Protein AF-A0A965PBE8-F1 (afdb_monomer_lite)

Secondary structure (DSSP, 8-state):
-PPPPTT-EEEEEEEEE---TTTTTT--EEEEEEEEEEEPPPTTS-TTEEEEE---SS--EEEEEGGGEEEEEEEES-----EEEEEE-TTS-EEEEEEETTEEEE-SHHHHHHS--HHHHHHHHHT--

pLDDT: mean 81.53, std 9.54, range [46.12, 92.44]

Foldseek 3Di:
DQDADQFFWKWWKFKDADPDPVCCVVDRIDIDIATAGWHDDDPPDDPQWTKGQRVDPVDRIDIDGVVRTPDMDTDGGDPQQQDWDWDQDPVRDIKIWTAGPNDIDIPDPCCVVPVDDPVVVVVVVVVVD

Structure (mmCIF, N/CA/C/O backbone):
data_AF-A0A965PBE8-F1
#
_entry.id   AF-A0A965PBE8-F1
#
loop_
_atom_site.group_PDB
_atom_site.id
_atom_site.type_symbol
_atom_site.label_atom_id
_atom_site.label_alt_id
_atom_site.label_comp_id
_atom_site.label_asym_id
_atom_site.label_entity_id
_atom_site.label_seq_id
_atom_site.pdbx_PDB_ins_code
_atom_site.Cartn_x
_atom_site.Cartn_y
_atom_site.Cartn_z
_atom_site.occupancy
_atom_site.B_iso_or_equiv
_atom_site.auth_seq_id
_atom_site.auth_comp_id
_atom_site.auth_asym_id
_atom_site.auth_atom_id
_atom_site.pdbx_PDB_model_num
ATOM 1 N N . MET A 1 1 ? 3.336 6.060 3.968 1.00 51.66 1 MET A N 1
ATOM 2 C CA . MET A 1 1 ? 2.396 5.769 2.863 1.00 51.66 1 MET A CA 1
ATOM 3 C C . MET A 1 1 ? 1.252 4.954 3.425 1.00 51.66 1 MET A C 1
ATOM 5 O O . MET A 1 1 ? 1.516 4.077 4.238 1.00 51.66 1 MET A O 1
ATOM 9 N N . GLN A 1 2 ? 0.011 5.254 3.047 1.00 56.41 2 GLN A N 1
ATOM 10 C CA . GLN A 1 2 ? -1.118 4.380 3.365 1.00 56.41 2 GLN A CA 1
ATOM 11 C C . GLN A 1 2 ? -1.083 3.195 2.397 1.00 56.41 2 GLN A C 1
ATOM 13 O O . GLN A 1 2 ? -1.075 3.392 1.183 1.00 56.41 2 GLN A O 1
ATOM 18 N N . LEU A 1 3 ? -0.977 1.979 2.932 1.00 64.31 3 LEU A N 1
ATOM 19 C CA . LEU A 1 3 ? -1.024 0.761 2.130 1.00 64.31 3 LEU A CA 1
ATOM 20 C C . LEU A 1 3 ? -2.470 0.533 1.663 1.00 64.31 3 LEU A C 1
ATOM 22 O O . LEU A 1 3 ? -3.388 0.645 2.478 1.00 64.31 3 LEU A O 1
ATOM 26 N N . PRO A 1 4 ? -2.696 0.233 0.375 1.00 68.31 4 PRO A N 1
ATOM 27 C CA . PRO A 1 4 ? -4.031 -0.045 -0.130 1.00 68.31 4 PRO A CA 1
ATOM 28 C C . PRO A 1 4 ? -4.591 -1.332 0.486 1.00 68.31 4 PRO A C 1
ATOM 30 O O . PRO A 1 4 ? -3.882 -2.323 0.662 1.00 68.31 4 PRO A O 1
ATOM 33 N N . THR A 1 5 ? -5.883 -1.312 0.804 1.00 70.69 5 THR A N 1
ATOM 34 C CA . THR A 1 5 ? -6.593 -2.445 1.401 1.00 70.69 5 THR A CA 1
ATOM 35 C C . THR A 1 5 ? -6.665 -3.632 0.434 1.00 70.69 5 THR A C 1
ATOM 37 O O . THR A 1 5 ? -6.706 -3.464 -0.787 1.00 70.69 5 THR A O 1
ATOM 40 N N . ILE A 1 6 ? -6.714 -4.850 0.980 1.00 80.19 6 ILE A N 1
ATOM 41 C CA . ILE A 1 6 ? -6.929 -6.077 0.201 1.00 80.19 6 ILE A CA 1
ATOM 42 C C . ILE A 1 6 ? -8.261 -5.959 -0.556 1.00 80.19 6 ILE A C 1
ATOM 44 O O . ILE A 1 6 ? -9.289 -5.655 0.043 1.00 80.19 6 ILE A O 1
ATOM 48 N N . GLY A 1 7 ? -8.237 -6.210 -1.864 1.00 77.44 7 GLY A N 1
ATOM 49 C CA . GLY A 1 7 ? -9.380 -6.100 -2.771 1.00 77.44 7 GLY A CA 1
ATOM 50 C C . GLY A 1 7 ? -9.415 -4.812 -3.597 1.00 77.44 7 GLY A C 1
ATOM 51 O O . GLY A 1 7 ? -10.174 -4.746 -4.561 1.00 77.44 7 GLY A O 1
ATOM 52 N N . SER A 1 8 ? -8.581 -3.816 -3.286 1.00 80.69 8 SER A N 1
ATOM 53 C CA . SER A 1 8 ? -8.541 -2.563 -4.045 1.00 80.69 8 SER A CA 1
ATOM 54 C C . SER A 1 8 ? -7.820 -2.723 -5.383 1.00 80.69 8 SER A C 1
ATOM 56 O O . SER A 1 8 ? -6.746 -3.319 -5.464 1.00 80.69 8 SER A O 1
ATOM 58 N N . HIS A 1 9 ? -8.399 -2.158 -6.438 1.00 86.31 9 HIS A N 1
ATOM 59 C CA . HIS A 1 9 ? -7.787 -2.017 -7.751 1.00 86.31 9 HIS A CA 1
ATOM 60 C C . HIS A 1 9 ? -6.853 -0.810 -7.736 1.00 86.31 9 HIS A C 1
ATOM 62 O O . HIS A 1 9 ? -7.288 0.331 -7.547 1.00 86.31 9 HIS A O 1
ATOM 68 N N . VAL A 1 10 ? -5.564 -1.067 -7.915 1.00 87.81 10 VAL A N 1
ATOM 69 C CA . VAL A 1 10 ? -4.499 -0.079 -7.774 1.00 87.81 10 VAL A CA 1
ATOM 70 C C . VAL A 1 10 ? -3.617 -0.043 -9.010 1.00 87.81 10 VAL A C 1
ATOM 72 O O . VAL A 1 10 ? -3.388 -1.053 -9.673 1.00 87.81 10 VAL A O 1
ATOM 75 N N . GLU A 1 11 ? -3.099 1.141 -9.289 1.00 89.44 11 GLU A N 1
ATOM 76 C CA . GLU A 1 11 ? -1.984 1.394 -10.185 1.00 89.44 11 GLU A CA 1
ATOM 77 C C . GLU A 1 11 ? -0.807 1.852 -9.326 1.00 89.44 11 GLU A C 1
ATOM 79 O O . GLU A 1 11 ? -0.834 2.913 -8.704 1.00 89.44 11 GLU A O 1
ATOM 84 N N . VAL A 1 12 ? 0.214 1.008 -9.248 1.00 89.88 12 VAL A N 1
ATOM 85 C CA . VAL A 1 12 ? 1.404 1.228 -8.432 1.00 89.88 12 VAL A CA 1
ATOM 86 C C . VAL A 1 12 ? 2.565 1.553 -9.348 1.00 89.88 12 VAL A C 1
ATOM 88 O O . VAL A 1 12 ? 2.897 0.777 -10.244 1.00 89.88 12 VAL A O 1
ATOM 91 N N . THR A 1 13 ? 3.217 2.679 -9.085 1.00 91.38 13 THR A N 1
ATOM 92 C CA . THR A 1 13 ? 4.464 3.049 -9.748 1.00 91.38 13 THR A CA 1
ATOM 93 C C . THR A 1 13 ? 5.626 2.699 -8.834 1.00 91.38 13 THR A C 1
ATOM 95 O O . THR A 1 13 ? 5.776 3.251 -7.740 1.00 91.38 13 THR A O 1
ATOM 98 N N . THR A 1 14 ? 6.463 1.778 -9.296 1.00 90.19 14 THR A N 1
ATOM 99 C CA . THR A 1 14 ? 7.701 1.389 -8.621 1.00 90.19 14 THR A CA 1
ATOM 100 C C . THR A 1 14 ? 8.899 1.989 -9.334 1.00 90.19 14 THR A C 1
ATOM 102 O O . THR A 1 14 ? 8.900 2.120 -10.557 1.00 90.19 14 THR A O 1
ATOM 105 N N . GLU A 1 15 ? 9.926 2.346 -8.576 1.00 92.44 15 GLU A N 1
ATOM 106 C CA . GLU A 1 15 ? 11.203 2.816 -9.104 1.00 92.44 15 GLU A CA 1
ATOM 107 C C . GLU A 1 15 ? 12.313 1.920 -8.554 1.00 92.44 15 GLU A C 1
ATOM 109 O O . GLU A 1 15 ? 12.358 1.611 -7.362 1.00 92.44 15 GLU A O 1
ATOM 114 N N . SER A 1 16 ? 13.177 1.431 -9.434 1.00 88.31 16 SER A N 1
ATOM 115 C CA . SER A 1 16 ? 14.334 0.606 -9.081 1.00 88.31 16 SER A CA 1
ATOM 116 C C . SER A 1 16 ? 15.579 1.153 -9.758 1.00 88.31 16 SER A C 1
ATOM 118 O O . SER A 1 16 ? 15.488 1.785 -10.807 1.00 88.31 16 SER A O 1
ATOM 120 N N . VAL A 1 17 ? 16.744 0.913 -9.162 1.00 89.44 17 VAL A N 1
ATOM 121 C CA . VAL A 1 17 ? 18.022 1.287 -9.776 1.00 89.44 17 VAL A CA 1
ATOM 122 C C . VAL A 1 17 ? 18.195 0.508 -11.076 1.00 89.44 17 VAL A C 1
ATOM 124 O O . VAL A 1 17 ? 17.931 -0.696 -11.121 1.00 89.44 17 VAL A O 1
ATOM 127 N N . ASN A 1 18 ? 18.619 1.197 -12.129 1.00 88.81 18 ASN A N 1
ATOM 128 C CA . ASN A 1 18 ? 18.931 0.566 -13.397 1.00 88.81 18 ASN A CA 1
ATOM 129 C C . ASN A 1 18 ? 20.250 -0.203 -13.281 1.00 88.81 18 ASN A C 1
ATOM 131 O O . ASN A 1 18 ? 21.310 0.386 -13.093 1.00 88.81 18 ASN A O 1
ATOM 135 N N . THR A 1 19 ? 20.186 -1.526 -13.403 1.00 86.31 19 THR A N 1
ATOM 136 C CA . THR A 1 19 ? 21.370 -2.396 -13.374 1.00 86.31 19 THR A CA 1
ATOM 137 C C . THR A 1 19 ? 21.937 -2.674 -14.765 1.00 86.31 19 THR A C 1
ATOM 139 O O . THR A 1 19 ? 22.931 -3.387 -14.886 1.00 86.31 19 THR A O 1
ATOM 142 N N . ASN A 1 20 ? 21.323 -2.153 -15.831 1.00 87.44 20 ASN A N 1
ATOM 143 C CA . ASN A 1 20 ? 21.813 -2.343 -17.191 1.00 87.44 20 ASN A CA 1
ATOM 144 C C . ASN A 1 20 ? 23.028 -1.443 -17.449 1.00 87.44 20 ASN A C 1
ATOM 146 O O . ASN A 1 20 ? 22.901 -0.221 -17.526 1.00 87.44 20 ASN A O 1
ATOM 150 N N . TYR A 1 21 ? 24.185 -2.077 -17.641 1.00 88.00 21 TYR A N 1
ATOM 151 C CA . TYR A 1 21 ? 25.477 -1.423 -17.843 1.00 88.00 21 TYR A CA 1
ATOM 152 C C . TYR A 1 21 ? 25.484 -0.368 -18.950 1.00 88.00 21 TYR A C 1
ATOM 154 O O . TYR A 1 21 ? 26.077 0.692 -18.780 1.00 88.00 21 TYR A O 1
ATOM 162 N N . PHE A 1 22 ? 24.776 -0.613 -20.051 1.00 88.56 22 PHE A N 1
ATOM 163 C CA . PHE A 1 22 ? 24.790 0.283 -21.208 1.00 88.56 22 PHE A CA 1
ATOM 164 C C . PHE A 1 22 ? 23.928 1.531 -21.023 1.00 88.56 22 PHE A C 1
ATOM 166 O O . PHE A 1 22 ? 24.166 2.537 -21.676 1.00 88.56 22 PHE A O 1
ATOM 173 N N . THR A 1 23 ? 22.918 1.468 -20.155 1.00 88.25 23 THR A N 1
ATOM 174 C CA . THR A 1 23 ? 21.916 2.538 -20.003 1.00 88.25 23 THR A CA 1
ATOM 175 C C . THR A 1 23 ? 21.922 3.181 -18.619 1.00 88.25 23 THR A C 1
ATOM 177 O O . THR A 1 23 ? 21.208 4.153 -18.402 1.00 88.25 23 THR A O 1
ATOM 180 N N . MET A 1 24 ? 22.690 2.645 -17.661 1.00 86.38 24 MET A N 1
ATOM 181 C CA . MET A 1 24 ? 22.648 3.102 -16.266 1.00 86.38 24 MET A CA 1
ATOM 182 C C . MET A 1 24 ? 23.168 4.531 -16.069 1.00 86.38 24 MET A C 1
ATOM 184 O O . MET A 1 24 ? 22.739 5.193 -15.130 1.00 86.38 24 MET A O 1
ATOM 188 N N . LEU A 1 25 ? 24.078 5.002 -16.930 1.00 85.81 25 LEU A N 1
ATOM 189 C CA . LEU A 1 25 ? 24.657 6.345 -16.825 1.00 85.81 25 LEU A CA 1
ATOM 190 C C . LEU A 1 25 ? 23.643 7.422 -17.228 1.00 85.81 25 LEU A C 1
ATOM 192 O O . LEU A 1 25 ? 23.485 8.409 -16.516 1.00 85.81 25 LEU A O 1
ATOM 196 N N . ASP A 1 26 ? 22.915 7.195 -18.322 1.00 89.56 26 ASP A N 1
ATOM 197 C CA . ASP A 1 26 ? 21.911 8.136 -18.827 1.00 89.56 26 ASP A CA 1
ATOM 198 C C . ASP A 1 26 ? 20.553 7.980 -18.122 1.00 89.56 26 ASP A C 1
ATOM 200 O O . ASP A 1 26 ? 19.811 8.945 -17.941 1.00 89.56 26 ASP A O 1
ATOM 204 N N . MET A 1 27 ? 20.213 6.755 -17.706 1.00 85.81 27 MET A N 1
ATOM 205 C CA . MET A 1 27 ? 18.949 6.412 -17.052 1.00 85.81 27 MET A CA 1
ATOM 206 C C . MET A 1 27 ? 19.213 5.609 -15.772 1.00 85.81 27 MET A C 1
ATOM 208 O O . MET A 1 27 ? 19.064 4.385 -15.772 1.00 85.81 27 MET A O 1
ATOM 212 N N . PRO A 1 28 ? 19.571 6.264 -14.653 1.00 87.06 28 PRO A N 1
ATOM 213 C CA . PRO A 1 28 ? 19.945 5.574 -13.415 1.00 87.06 28 PRO A CA 1
ATOM 214 C C . PRO A 1 28 ? 18.775 4.866 -12.717 1.00 87.06 28 PRO A C 1
ATOM 216 O O . PRO A 1 28 ? 18.996 4.006 -11.863 1.00 87.06 28 PRO A O 1
ATOM 219 N N . PHE A 1 29 ? 17.528 5.186 -13.080 1.00 89.19 29 PHE A N 1
ATOM 220 C CA . PHE A 1 29 ? 16.327 4.605 -12.485 1.00 89.19 29 PHE A CA 1
ATOM 221 C C . PHE A 1 29 ? 15.374 4.064 -13.550 1.00 89.19 29 PHE A C 1
ATOM 223 O O . PHE A 1 29 ? 15.085 4.729 -14.542 1.00 89.19 29 PHE A O 1
ATOM 230 N N . VAL A 1 30 ? 14.833 2.874 -13.299 1.00 89.25 30 VAL A N 1
ATOM 231 C CA . VAL A 1 30 ? 13.784 2.246 -14.103 1.00 89.25 30 VAL A CA 1
ATOM 232 C C . VAL A 1 30 ? 12.466 2.353 -13.354 1.00 89.25 30 VAL A C 1
ATOM 234 O O . VAL A 1 30 ? 12.355 1.921 -12.201 1.00 89.25 30 VAL A O 1
ATOM 237 N N . ARG A 1 31 ? 11.455 2.907 -14.023 1.00 90.88 31 ARG A N 1
ATOM 238 C CA . ARG A 1 31 ? 10.092 2.995 -13.498 1.00 90.88 31 ARG A CA 1
ATOM 239 C C . ARG A 1 31 ? 9.222 1.905 -14.101 1.00 90.88 31 ARG A C 1
ATOM 241 O O . ARG A 1 31 ? 9.173 1.765 -15.317 1.00 90.88 31 ARG A O 1
ATOM 248 N N . ASN A 1 32 ? 8.507 1.178 -13.250 1.00 89.00 32 ASN A N 1
ATOM 249 C CA . ASN A 1 32 ? 7.552 0.154 -13.663 1.00 89.00 32 ASN A CA 1
ATOM 250 C C . ASN A 1 32 ? 6.172 0.469 -13.095 1.00 89.00 32 ASN A C 1
ATOM 252 O O . ASN A 1 32 ? 6.030 0.715 -11.895 1.00 89.00 32 ASN A O 1
ATOM 256 N N . ILE A 1 33 ? 5.163 0.428 -13.964 1.00 90.44 33 ILE A N 1
ATOM 257 C CA . ILE A 1 33 ? 3.763 0.655 -13.610 1.00 90.44 33 ILE A CA 1
ATOM 258 C C . ILE A 1 33 ? 3.065 -0.700 -13.563 1.00 90.44 33 ILE A C 1
ATOM 260 O O . ILE A 1 33 ? 3.030 -1.421 -14.558 1.00 90.44 33 ILE A O 1
ATOM 264 N N . ILE 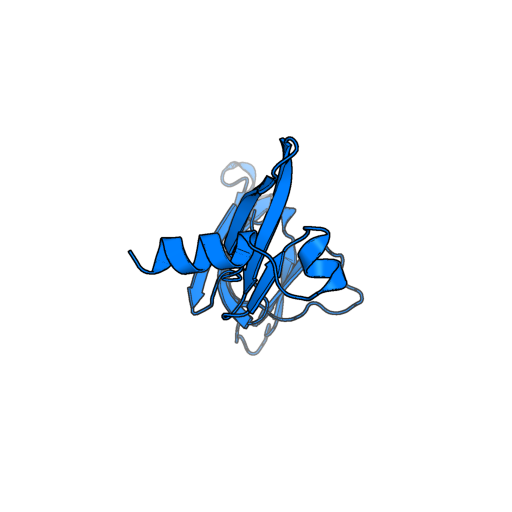A 1 34 ? 2.506 -1.042 -12.407 1.00 89.56 34 ILE A N 1
ATOM 265 C CA . ILE A 1 34 ? 1.814 -2.307 -12.166 1.00 89.56 34 ILE A CA 1
ATOM 266 C C . ILE A 1 34 ? 0.358 -1.990 -11.858 1.00 89.56 34 ILE A C 1
ATOM 268 O O . ILE A 1 34 ? 0.072 -1.231 -10.934 1.00 89.56 34 ILE A O 1
ATOM 272 N N . LYS A 1 35 ? -0.564 -2.575 -12.623 1.00 90.38 35 LYS A N 1
ATOM 273 C CA . LYS A 1 35 ? -2.007 -2.401 -12.431 1.00 90.38 35 LYS A CA 1
ATOM 274 C C . LYS A 1 35 ? -2.634 -3.718 -12.016 1.00 90.38 35 LYS A C 1
ATOM 276 O O . LYS A 1 35 ? -2.325 -4.749 -12.606 1.00 90.38 35 LYS A O 1
ATOM 281 N N . GLY A 1 36 ? -3.525 -3.693 -11.037 1.00 89.31 36 GLY A N 1
ATOM 282 C CA . GLY A 1 36 ? -4.273 -4.886 -10.667 1.00 89.31 36 GLY A CA 1
ATOM 283 C C . GLY A 1 36 ? -4.925 -4.798 -9.302 1.00 89.31 36 GLY A C 1
ATOM 284 O O . GLY A 1 36 ? -5.038 -3.729 -8.709 1.00 89.31 36 GLY A O 1
ATOM 285 N N . ILE A 1 37 ? -5.361 -5.950 -8.802 1.00 88.12 37 ILE A N 1
ATOM 286 C CA . ILE A 1 37 ? -6.095 -6.053 -7.536 1.00 88.12 37 ILE A CA 1
ATOM 287 C C . ILE A 1 37 ? -5.130 -6.433 -6.419 1.00 88.12 37 ILE A C 1
ATOM 289 O O . ILE A 1 37 ? -4.415 -7.427 -6.543 1.00 88.12 37 ILE A O 1
ATOM 293 N N . VAL A 1 38 ? -5.132 -5.695 -5.311 1.00 89.38 38 VAL A N 1
ATOM 294 C CA . VAL A 1 38 ? -4.357 -6.061 -4.118 1.00 89.38 38 VAL A CA 1
ATOM 295 C C . VAL A 1 38 ? -4.939 -7.334 -3.514 1.00 89.38 38 VAL A C 1
ATOM 297 O O . VAL A 1 38 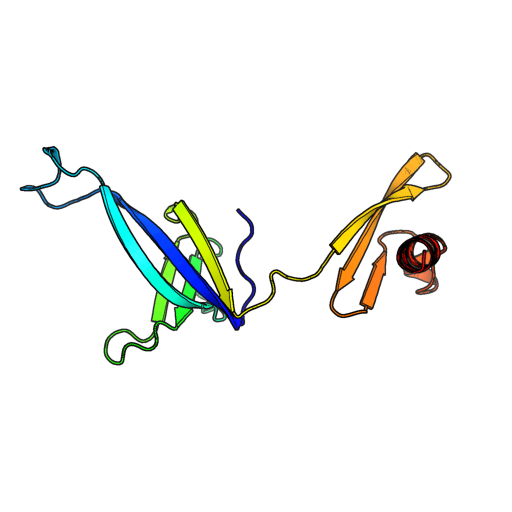? -6.122 -7.396 -3.190 1.00 89.38 38 VAL A O 1
ATOM 300 N N . VAL A 1 39 ? -4.115 -8.359 -3.341 1.00 88.31 39 VAL A N 1
ATOM 301 C CA . VAL A 1 39 ? -4.508 -9.637 -2.738 1.00 88.31 39 VAL A CA 1
ATOM 302 C C . VAL A 1 39 ? -3.721 -9.886 -1.460 1.00 88.31 39 VAL A C 1
ATOM 304 O O . VAL A 1 39 ? -2.673 -9.283 -1.221 1.00 88.31 39 VAL A O 1
ATOM 307 N N . LYS A 1 40 ? -4.238 -10.788 -0.621 1.00 86.00 40 LYS A N 1
ATOM 308 C CA . LYS A 1 40 ? -3.538 -11.220 0.587 1.00 86.00 40 LYS A CA 1
ATOM 309 C C . LYS A 1 40 ? -2.174 -11.801 0.202 1.00 86.00 40 LYS A C 1
ATOM 311 O O . LYS A 1 40 ? -2.105 -12.703 -0.632 1.00 86.00 40 LYS A O 1
ATOM 316 N N . SER A 1 41 ? -1.114 -11.287 0.819 1.00 86.94 41 SER A N 1
ATOM 317 C CA . SER A 1 41 ? 0.230 -11.825 0.649 1.00 86.94 41 SER A CA 1
ATOM 318 C C . SER A 1 41 ? 0.332 -13.238 1.243 1.00 86.94 41 SER A C 1
ATOM 320 O O . SER A 1 41 ? -0.340 -13.556 2.233 1.00 86.94 41 SER A O 1
ATOM 322 N N . PRO A 1 42 ? 1.148 -14.117 0.639 1.00 86.69 42 PRO A N 1
ATOM 323 C CA . PRO A 1 42 ? 1.427 -15.421 1.216 1.00 86.69 42 PRO A CA 1
ATOM 324 C C . PRO A 1 42 ? 2.193 -15.278 2.538 1.00 86.69 42 PRO A C 1
ATOM 326 O O . PRO A 1 42 ? 2.927 -14.318 2.747 1.00 86.69 42 PRO A O 1
ATOM 329 N N . THR A 1 43 ? 2.030 -16.248 3.437 1.00 85.50 43 THR A N 1
ATOM 330 C CA . THR A 1 43 ? 2.527 -16.176 4.825 1.00 85.50 43 THR A CA 1
ATOM 331 C C . THR A 1 43 ? 4.048 -16.145 4.958 1.00 85.50 43 THR A C 1
ATOM 333 O O . THR A 1 43 ? 4.552 -15.721 5.990 1.00 85.50 43 THR A O 1
ATOM 336 N N . TRP A 1 44 ? 4.772 -16.614 3.941 1.00 87.69 44 TRP A N 1
ATOM 337 C CA . TRP A 1 44 ? 6.236 -16.614 3.892 1.00 87.69 44 TRP A CA 1
ATOM 338 C C . TRP A 1 44 ? 6.824 -15.293 3.380 1.00 87.69 44 TRP A C 1
ATOM 340 O O . TRP A 1 44 ? 8.040 -15.122 3.406 1.00 87.69 44 TRP A O 1
ATOM 350 N N . LEU A 1 45 ? 5.988 -14.380 2.880 1.00 86.50 45 LEU A N 1
ATOM 351 C CA . LEU A 1 45 ? 6.431 -13.101 2.345 1.00 86.50 45 LEU A CA 1
ATOM 352 C C . LEU A 1 45 ? 6.581 -12.080 3.478 1.00 86.50 45 LEU A C 1
ATOM 354 O O . LEU A 1 45 ? 5.739 -12.003 4.373 1.00 86.50 45 LEU A O 1
ATOM 358 N N . GLU A 1 46 ? 7.652 -11.291 3.428 1.00 82.19 46 GLU A N 1
ATOM 359 C CA . GLU A 1 46 ? 7.923 -10.261 4.430 1.00 82.19 46 GLU A CA 1
ATOM 360 C C . GLU A 1 46 ? 6.810 -9.199 4.478 1.00 82.19 46 GLU A C 1
ATOM 362 O O . GLU A 1 46 ? 6.138 -8.907 3.484 1.00 82.19 46 GLU A O 1
ATOM 367 N N . ALA A 1 47 ? 6.621 -8.599 5.658 1.00 78.31 47 ALA A N 1
ATOM 368 C CA . ALA A 1 47 ? 5.543 -7.643 5.918 1.00 78.31 47 ALA A CA 1
ATOM 369 C C . ALA A 1 47 ? 5.657 -6.340 5.107 1.00 78.31 47 ALA A C 1
ATOM 371 O O . ALA A 1 47 ? 4.686 -5.593 4.997 1.00 78.31 47 ALA A O 1
ATOM 372 N N . ASP A 1 48 ? 6.832 -6.048 4.549 1.00 85.38 48 ASP A N 1
ATOM 373 C CA . ASP A 1 48 ? 7.065 -4.885 3.700 1.00 85.38 48 ASP A CA 1
ATOM 374 C C . ASP A 1 48 ? 6.703 -5.133 2.229 1.00 85.38 48 ASP A C 1
ATOM 376 O O . ASP A 1 48 ? 6.836 -4.213 1.421 1.00 85.38 48 ASP A O 1
ATOM 380 N N . TYR A 1 49 ? 6.191 -6.310 1.866 1.00 86.75 49 TYR A N 1
ATOM 381 C CA . TYR A 1 49 ? 5.661 -6.584 0.533 1.00 86.75 49 TYR A CA 1
ATOM 382 C C . TYR A 1 49 ? 4.139 -6.675 0.530 1.00 86.75 49 TYR A C 1
ATOM 384 O O . TYR A 1 49 ? 3.498 -7.144 1.469 1.00 86.75 49 TYR A O 1
ATOM 392 N N . PHE A 1 50 ? 3.556 -6.315 -0.607 1.00 87.06 50 PHE A N 1
ATOM 393 C CA . PHE A 1 50 ? 2.160 -6.591 -0.914 1.00 87.06 50 PHE A CA 1
ATOM 394 C C . PHE A 1 50 ? 2.043 -7.220 -2.301 1.00 87.06 50 PHE A C 1
ATOM 396 O O . PHE A 1 50 ? 2.908 -7.052 -3.162 1.00 87.06 50 PHE A O 1
ATOM 403 N N . THR A 1 51 ? 0.996 -8.016 -2.507 1.00 89.06 51 THR A N 1
ATOM 404 C CA . THR A 1 51 ? 0.802 -8.773 -3.749 1.00 89.06 51 THR A CA 1
ATOM 405 C C . THR A 1 51 ? -0.318 -8.150 -4.568 1.00 89.06 51 THR A C 1
ATOM 407 O O . THR A 1 51 ? -1.391 -7.860 -4.044 1.00 89.06 51 THR A O 1
ATOM 410 N N . ILE A 1 52 ? -0.071 -7.959 -5.860 1.00 90.19 52 ILE A N 1
ATOM 411 C CA . ILE A 1 52 ? -1.029 -7.438 -6.832 1.00 90.19 52 ILE A CA 1
ATOM 412 C C . ILE A 1 52 ? -1.321 -8.541 -7.845 1.00 90.19 52 ILE A C 1
ATOM 414 O O . ILE A 1 52 ? -0.405 -9.139 -8.405 1.00 90.19 52 ILE A O 1
ATOM 418 N N . LYS A 1 53 ? -2.594 -8.820 -8.102 1.00 89.62 53 LYS A N 1
ATOM 419 C CA . LYS A 1 53 ? -3.030 -9.712 -9.173 1.00 89.62 53 LYS A CA 1
ATOM 420 C C . LYS A 1 53 ? -3.175 -8.905 -10.464 1.00 89.62 53 LYS A C 1
ATOM 422 O O . LYS A 1 53 ? -4.151 -8.173 -10.622 1.00 89.62 53 LYS A O 1
ATOM 427 N N . THR A 1 54 ? -2.204 -9.051 -11.363 1.00 83.94 54 THR A N 1
ATOM 428 C CA . THR A 1 54 ? -2.015 -8.223 -12.575 1.00 83.94 54 THR A CA 1
ATOM 429 C C . THR A 1 54 ? -2.841 -8.722 -13.773 1.00 83.94 54 THR A C 1
ATOM 431 O O . THR A 1 54 ? -2.863 -8.103 -14.829 1.00 83.94 54 THR A O 1
ATOM 434 N N . GLY A 1 55 ? -3.546 -9.853 -13.639 1.00 79.81 55 GLY A N 1
ATOM 435 C CA . GLY A 1 55 ? -4.417 -10.407 -14.691 1.00 79.81 55 GLY A CA 1
ATOM 436 C C . GLY A 1 55 ? -3.681 -10.986 -15.910 1.00 79.81 55 GLY A C 1
ATOM 437 O O . GLY A 1 55 ? -4.313 -11.607 -16.758 1.00 79.81 55 GLY A O 1
ATOM 438 N N . ASN A 1 56 ? -2.357 -10.830 -15.982 1.00 83.62 56 ASN A N 1
ATOM 439 C CA . ASN A 1 56 ? -1.510 -11.427 -17.007 1.00 83.62 56 ASN A CA 1
ATOM 440 C C . ASN A 1 56 ? -1.456 -12.960 -16.838 1.00 83.62 56 ASN A C 1
ATOM 442 O O . ASN A 1 56 ? -1.362 -13.457 -15.718 1.00 83.62 56 ASN A O 1
ATOM 446 N N . LYS A 1 57 ? -1.522 -13.716 -17.940 1.00 81.69 57 LYS A N 1
ATOM 447 C CA . LYS A 1 57 ? -1.533 -15.186 -17.921 1.00 81.69 57 LYS A CA 1
ATOM 448 C C . LYS A 1 57 ? -0.178 -15.767 -17.513 1.00 81.69 57 LYS A C 1
ATOM 450 O O . LYS A 1 57 ? -0.150 -16.713 -16.733 1.00 81.69 57 LYS A O 1
ATOM 455 N N . ASP A 1 58 ? 0.914 -15.182 -18.002 1.00 83.50 58 ASP A N 1
ATOM 456 C CA . ASP A 1 58 ? 2.276 -15.652 -17.716 1.00 83.50 58 ASP A CA 1
ATOM 457 C C . ASP A 1 58 ? 2.752 -15.219 -16.324 1.00 83.50 58 ASP A C 1
ATOM 459 O O . ASP A 1 58 ? 3.438 -15.961 -15.625 1.00 83.50 58 ASP A O 1
ATOM 463 N N . PHE A 1 59 ? 2.324 -14.031 -15.883 1.00 81.00 59 PHE A N 1
ATOM 464 C CA . PHE A 1 59 ? 2.686 -13.455 -14.585 1.00 81.00 59 PHE A CA 1
ATOM 465 C C . PHE A 1 59 ? 1.439 -12.948 -13.848 1.00 81.00 59 PHE A C 1
ATOM 467 O O . PHE A 1 59 ? 1.205 -11.738 -13.760 1.00 81.00 59 PHE A O 1
ATOM 474 N N . PRO A 1 60 ? 0.607 -13.860 -13.314 1.00 84.88 60 PRO A N 1
ATOM 475 C CA . PRO A 1 60 ? -0.686 -13.503 -12.735 1.00 84.88 60 PRO A CA 1
ATOM 476 C C . PRO A 1 60 ? -0.576 -12.728 -11.424 1.00 84.88 60 PRO A C 1
ATOM 478 O O . PRO A 1 60 ? -1.523 -12.026 -11.061 1.00 84.88 60 PRO A O 1
ATOM 481 N N . MET A 1 61 ? 0.555 -12.836 -10.718 1.00 85.88 61 MET A N 1
ATOM 482 C CA . MET A 1 61 ? 0.813 -12.134 -9.462 1.00 85.88 61 MET A CA 1
ATOM 483 C C . MET A 1 61 ? 2.134 -11.370 -9.515 1.00 85.88 61 MET A C 1
ATOM 485 O O . MET A 1 61 ? 3.158 -11.900 -9.937 1.00 85.88 61 MET A O 1
ATOM 489 N N . SER A 1 62 ? 2.114 -10.135 -9.028 1.00 87.88 62 SER A N 1
ATOM 490 C CA . SER A 1 62 ? 3.275 -9.269 -8.867 1.00 87.88 62 SER A CA 1
ATOM 491 C C . SER A 1 62 ? 3.441 -8.934 -7.389 1.00 87.88 62 SER A C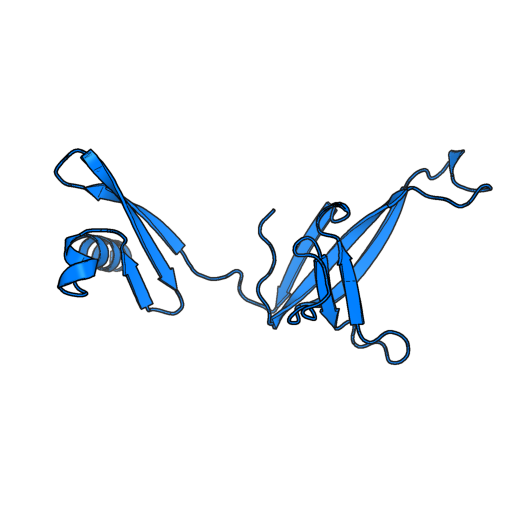 1
ATOM 493 O O . SER A 1 62 ? 2.572 -8.311 -6.782 1.00 87.88 62 SER A O 1
ATOM 495 N N . MET A 1 63 ? 4.553 -9.367 -6.798 1.00 89.38 63 MET A N 1
ATOM 496 C CA . MET A 1 63 ? 4.916 -9.036 -5.419 1.00 89.38 63 MET A CA 1
ATOM 497 C C . MET A 1 63 ? 5.737 -7.749 -5.431 1.00 89.38 63 MET A C 1
ATOM 499 O O . MET A 1 63 ? 6.795 -7.689 -6.055 1.00 89.38 63 MET A O 1
ATOM 503 N N . VAL A 1 64 ? 5.238 -6.709 -4.771 1.00 89.06 64 VAL A N 1
ATOM 504 C CA . VAL A 1 64 ? 5.830 -5.371 -4.785 1.00 89.06 64 VAL A CA 1
ATOM 505 C C . VAL A 1 64 ? 6.316 -5.016 -3.387 1.00 89.06 64 VAL A C 1
ATOM 507 O O . VAL A 1 64 ? 5.548 -5.066 -2.429 1.00 89.06 64 VAL A O 1
ATOM 510 N N . SER A 1 65 ? 7.593 -4.642 -3.271 1.00 87.88 65 SER A N 1
ATOM 511 C CA . SER A 1 65 ? 8.144 -4.113 -2.021 1.00 87.88 65 SER A CA 1
ATOM 512 C C . SER A 1 65 ? 7.691 -2.672 -1.818 1.00 87.88 65 SER A C 1
ATOM 514 O O . SER A 1 65 ? 7.919 -1.815 -2.675 1.00 87.88 65 SER A O 1
ATOM 516 N N . SER A 1 66 ? 7.147 -2.385 -0.641 1.00 84.88 66 SER A N 1
ATOM 517 C CA . SER A 1 66 ? 6.708 -1.053 -0.212 1.00 84.88 66 SER A CA 1
ATOM 518 C C . SER A 1 66 ? 7.835 -0.018 -0.265 1.00 84.88 66 SER A C 1
ATOM 520 O O . SER A 1 66 ? 7.575 1.158 -0.489 1.00 84.88 66 SER A O 1
ATOM 522 N N . LYS A 1 67 ? 9.099 -0.445 -0.121 1.00 86.12 67 LYS A N 1
ATOM 523 C CA . LYS A 1 67 ? 10.284 0.430 -0.185 1.00 86.12 67 LYS A CA 1
ATOM 524 C C . LYS A 1 67 ? 10.528 1.015 -1.578 1.00 86.12 67 LYS A C 1
ATOM 526 O O . LYS A 1 67 ? 11.125 2.079 -1.697 1.00 86.12 67 LYS A O 1
ATOM 531 N N . ARG A 1 68 ? 10.109 0.306 -2.630 1.00 87.00 68 ARG A N 1
ATOM 532 C CA . ARG A 1 68 ? 10.337 0.688 -4.036 1.00 87.00 68 ARG A CA 1
ATOM 533 C C . ARG A 1 68 ? 9.159 1.436 -4.647 1.00 87.00 68 ARG A C 1
ATOM 535 O O . ARG A 1 68 ? 9.223 1.832 -5.808 1.00 87.00 68 ARG A O 1
ATOM 542 N N . VAL A 1 69 ? 8.078 1.610 -3.894 1.00 88.94 69 VAL A N 1
ATOM 543 C CA . VAL A 1 69 ? 6.898 2.328 -4.361 1.00 88.94 69 VAL A CA 1
ATOM 544 C C . VAL A 1 69 ? 7.156 3.828 -4.291 1.00 88.94 69 VAL A C 1
ATOM 546 O O . VAL A 1 69 ? 7.516 4.354 -3.242 1.00 88.94 69 VAL A O 1
ATOM 549 N N . LYS A 1 70 ? 6.961 4.519 -5.414 1.00 87.88 70 LYS A N 1
ATOM 550 C CA . LYS A 1 70 ? 6.989 5.986 -5.478 1.00 87.88 70 LYS A CA 1
ATOM 551 C C . LYS A 1 70 ? 5.599 6.585 -5.366 1.00 87.88 70 LYS A C 1
ATOM 553 O O . LYS A 1 70 ? 5.433 7.586 -4.681 1.00 87.88 70 LYS A O 1
ATOM 558 N N . ASP A 1 71 ? 4.633 5.969 -6.040 1.00 86.19 71 ASP A N 1
ATOM 559 C CA . ASP A 1 71 ? 3.264 6.467 -6.138 1.00 86.19 71 ASP A CA 1
ATOM 560 C C . ASP A 1 71 ? 2.264 5.307 -6.198 1.00 86.19 71 ASP A C 1
ATOM 562 O O . ASP A 1 71 ? 2.555 4.253 -6.777 1.00 86.19 71 ASP A O 1
ATOM 566 N N . ILE A 1 72 ? 1.090 5.506 -5.597 1.00 86.00 72 ILE A N 1
ATOM 567 C CA . ILE A 1 72 ? -0.030 4.557 -5.621 1.00 86.00 72 ILE A CA 1
ATOM 568 C C . ILE A 1 72 ? -1.295 5.330 -5.973 1.00 86.00 72 ILE A C 1
ATOM 570 O O . ILE A 1 72 ? -1.735 6.189 -5.210 1.00 86.00 72 ILE A O 1
ATOM 574 N N . LYS A 1 73 ? -1.931 4.959 -7.081 1.00 85.31 73 LYS A N 1
ATOM 575 C CA . LYS A 1 73 ? -3.260 5.438 -7.464 1.00 85.31 73 LYS A CA 1
ATOM 576 C C . LYS A 1 73 ? -4.276 4.334 -7.256 1.00 85.31 73 LYS A C 1
ATOM 578 O O . LYS A 1 73 ? -4.110 3.223 -7.750 1.00 85.31 73 LYS A O 1
ATOM 583 N N . ILE A 1 74 ? -5.347 4.635 -6.539 1.00 81.38 74 ILE A N 1
ATOM 584 C CA . ILE A 1 74 ? -6.442 3.693 -6.309 1.00 81.38 74 ILE A CA 1
ATOM 585 C C . ILE A 1 74 ? -7.512 3.988 -7.364 1.00 81.38 74 ILE A C 1
ATOM 587 O O . ILE A 1 74 ? -8.067 5.082 -7.384 1.00 81.38 74 ILE A O 1
ATOM 591 N N . ILE A 1 75 ? -7.746 3.040 -8.275 1.00 79.12 75 ILE A N 1
ATOM 592 C CA . ILE A 1 75 ? -8.670 3.195 -9.412 1.00 79.12 75 ILE A CA 1
ATOM 593 C C . ILE A 1 75 ? -10.089 2.790 -8.996 1.00 79.12 75 ILE A C 1
ATOM 595 O O . ILE A 1 75 ? -11.044 3.514 -9.257 1.00 79.12 75 ILE A O 1
ATOM 599 N N . GLN A 1 76 ? -10.228 1.631 -8.345 1.00 66.38 76 GLN A N 1
ATOM 600 C CA . GLN A 1 76 ? -11.511 1.080 -7.896 1.00 66.38 76 GLN A CA 1
ATOM 601 C C . GLN A 1 76 ? -11.312 0.287 -6.608 1.00 66.38 76 GLN A C 1
ATOM 603 O O . GLN A 1 76 ? -10.753 -0.801 -6.619 1.00 66.38 76 GLN A O 1
ATOM 608 N N . GLY A 1 77 ? -11.764 0.824 -5.485 1.00 57.47 77 GLY A N 1
ATOM 609 C CA . GLY A 1 77 ? -11.607 0.193 -4.179 1.00 57.47 77 GLY A CA 1
ATOM 610 C C . GLY A 1 77 ? -11.504 1.249 -3.097 1.00 57.47 77 GLY A C 1
ATOM 611 O O . GLY A 1 77 ? -10.960 2.328 -3.324 1.00 57.47 77 GLY A O 1
ATOM 612 N N . SER A 1 78 ? -12.067 0.960 -1.932 1.00 52.69 78 SER A N 1
ATOM 613 C CA . SER A 1 78 ? -12.022 1.890 -0.814 1.00 52.69 78 SER A CA 1
ATOM 614 C C . SER A 1 78 ? -10.635 1.818 -0.170 1.00 52.69 78 SER A C 1
ATOM 616 O O . SER A 1 78 ? -10.189 0.746 0.249 1.00 52.69 78 SER A O 1
ATOM 618 N N . THR A 1 79 ? -9.965 2.965 -0.012 1.00 53.69 79 THR A N 1
ATOM 619 C CA . THR A 1 79 ? -9.170 3.179 1.209 1.00 53.69 79 THR A CA 1
ATOM 620 C C . THR A 1 79 ? -10.062 2.773 2.369 1.00 53.69 79 THR A C 1
ATOM 622 O O . THR A 1 79 ? -11.237 3.138 2.329 1.00 53.69 79 THR A O 1
ATOM 625 N N . ASP A 1 80 ? -9.568 1.987 3.326 1.00 56.44 80 ASP A N 1
ATOM 626 C CA . ASP A 1 80 ? -10.306 1.647 4.546 1.00 56.44 80 ASP A CA 1
ATOM 627 C C . ASP A 1 80 ? -11.071 2.913 4.988 1.00 56.44 80 ASP A C 1
ATOM 629 O O . ASP A 1 80 ? -10.439 3.887 5.393 1.00 56.44 80 ASP A O 1
ATOM 633 N N . ASP A 1 81 ? -12.410 2.980 4.824 1.00 56.28 81 ASP A N 1
ATOM 634 C CA . ASP A 1 81 ? -13.204 4.181 5.187 1.00 56.28 81 ASP A CA 1
ATOM 635 C C . ASP A 1 81 ? -13.266 4.302 6.718 1.00 56.28 81 ASP A C 1
ATOM 637 O O . ASP A 1 81 ? -14.179 4.907 7.267 1.00 56.28 81 ASP A O 1
ATOM 641 N N . THR A 1 82 ? -12.293 3.701 7.413 1.00 63.53 82 THR A N 1
ATOM 642 C CA . THR A 1 82 ? -12.011 3.837 8.824 1.00 63.53 82 THR A CA 1
ATOM 643 C C . THR A 1 82 ? -11.593 5.269 9.088 1.00 63.53 82 THR A C 1
ATOM 645 O O . THR A 1 82 ? -10.421 5.638 9.135 1.00 63.53 82 THR A O 1
ATOM 648 N N . LYS A 1 83 ? -12.605 6.117 9.248 1.00 73.19 83 LYS A N 1
ATOM 649 C CA . LYS A 1 83 ? -12.423 7.500 9.667 1.00 73.19 83 LYS A CA 1
ATOM 650 C C . LYS A 1 83 ? -12.065 7.485 11.140 1.00 73.19 83 LYS A C 1
ATOM 652 O O . LYS A 1 83 ? -12.863 7.042 11.969 1.00 73.19 83 LYS A O 1
ATOM 657 N N . HIS A 1 84 ? -10.864 7.954 11.445 1.00 79.25 84 HIS A N 1
ATOM 658 C CA . HIS A 1 84 ? -10.409 8.154 12.810 1.00 79.25 84 HIS A CA 1
ATOM 659 C C . HIS A 1 84 ? -10.717 9.589 13.243 1.00 79.25 84 HIS A C 1
ATOM 661 O O . HIS A 1 84 ? -10.347 10.548 12.570 1.00 79.25 84 HIS A O 1
ATOM 667 N N . PHE A 1 85 ? -11.398 9.730 14.373 1.00 81.94 85 PHE A N 1
ATOM 668 C CA . PHE A 1 85 ? -11.715 11.000 15.006 1.00 81.94 85 PHE A CA 1
ATOM 669 C C . PHE A 1 85 ? -11.055 11.019 16.380 1.00 81.94 85 PHE A C 1
ATOM 671 O O . PHE A 1 85 ? -11.380 10.194 17.238 1.00 81.94 85 PHE A O 1
ATOM 678 N N . THR A 1 86 ? -10.139 11.958 16.593 1.00 83.00 86 THR A N 1
ATOM 679 C CA . THR A 1 86 ? -9.583 12.216 17.922 1.00 83.00 86 THR A CA 1
ATOM 680 C C . THR A 1 86 ? -10.572 13.071 18.700 1.00 83.00 86 THR A C 1
ATOM 682 O O . THR A 1 86 ? -10.954 14.154 18.257 1.00 83.00 86 THR A O 1
ATOM 685 N N . VAL A 1 87 ? -11.010 12.583 19.855 1.00 83.88 87 VAL A N 1
ATOM 686 C CA . VAL A 1 87 ? -11.943 13.279 20.744 1.00 83.88 87 VAL A CA 1
ATOM 687 C C . VAL A 1 87 ? -11.283 13.496 22.097 1.00 83.88 87 VAL A C 1
ATOM 689 O O . VAL A 1 87 ? -10.693 12.579 22.668 1.00 83.88 87 VAL A O 1
ATOM 692 N N . LYS A 1 88 ? -11.394 14.715 22.625 1.00 82.94 88 LYS A N 1
ATOM 693 C CA . LYS A 1 88 ? -10.921 15.029 23.974 1.00 82.94 88 LYS A CA 1
ATOM 694 C C . LYS A 1 88 ? -11.947 14.574 25.005 1.00 82.94 88 LYS A C 1
ATOM 696 O O . LYS A 1 88 ? -13.129 14.902 24.920 1.00 82.94 88 LYS A O 1
ATOM 701 N N . GLY A 1 89 ? -11.476 13.805 25.969 1.00 76.50 89 GLY A N 1
ATOM 702 C CA . GLY A 1 89 ? -12.205 13.332 27.127 1.00 76.50 89 GLY A CA 1
ATOM 703 C C . GLY A 1 89 ? -1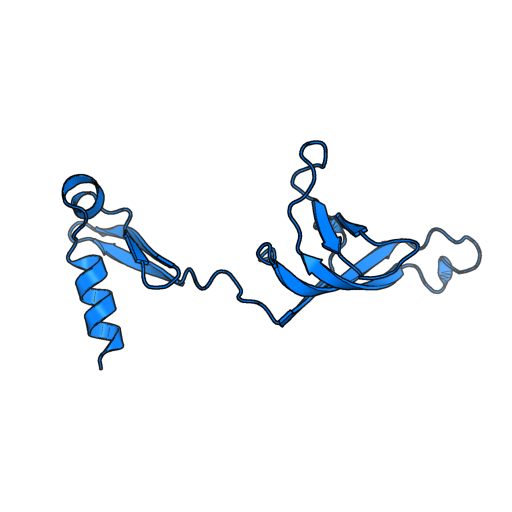2.342 14.402 28.203 1.00 76.50 89 GLY A C 1
ATOM 704 O O . GLY A 1 89 ? -11.614 15.391 28.247 1.00 76.50 89 GLY A O 1
ATOM 705 N N . SER A 1 90 ? -13.268 14.164 29.131 1.00 73.12 90 SER A N 1
ATOM 706 C CA . SER A 1 90 ? -13.631 15.120 30.186 1.00 73.12 90 SER A CA 1
ATOM 707 C C . SER A 1 90 ? -12.496 15.469 31.161 1.00 73.12 90 SER A C 1
ATOM 709 O O . SER A 1 90 ? -12.612 16.467 31.865 1.00 73.12 90 SER A O 1
ATOM 711 N N . LYS A 1 91 ? -11.439 14.649 31.239 1.00 75.94 91 LYS A N 1
ATOM 712 C CA . LYS A 1 91 ? -10.268 14.857 32.110 1.00 75.94 91 LYS A CA 1
ATOM 713 C C . LYS A 1 91 ? -9.007 15.286 31.344 1.00 75.94 91 LYS A C 1
ATOM 715 O O . LYS A 1 91 ? -7.932 15.322 31.926 1.00 75.94 91 LYS A O 1
ATOM 720 N N . GLY A 1 92 ? -9.139 15.605 30.054 1.00 77.00 92 GLY A N 1
ATOM 721 C CA . GLY A 1 92 ? -8.010 15.921 29.173 1.00 77.00 92 GLY A CA 1
ATOM 722 C C . GLY A 1 92 ? -7.425 14.715 28.430 1.00 77.00 92 GLY A C 1
ATOM 723 O O . GLY A 1 92 ? -6.579 14.909 27.567 1.00 77.00 92 GLY A O 1
ATOM 724 N N . ASP A 1 93 ? -7.900 13.497 28.709 1.00 77.69 93 ASP A N 1
ATOM 725 C CA . ASP A 1 93 ? -7.481 12.284 27.998 1.00 77.69 93 ASP A CA 1
ATOM 726 C C . ASP A 1 93 ? -7.940 12.300 26.534 1.00 77.69 93 ASP A C 1
ATOM 728 O O . ASP A 1 93 ? -9.094 12.609 26.251 1.00 77.69 93 ASP A O 1
ATOM 732 N N . GLU A 1 94 ? -7.082 11.920 25.593 1.00 83.00 94 GLU A N 1
ATOM 733 C CA . GLU A 1 94 ? -7.450 11.818 24.178 1.00 83.00 94 GLU A CA 1
ATOM 734 C C . GLU A 1 94 ? -7.907 10.394 23.838 1.00 83.00 94 GLU A C 1
ATOM 736 O O . GLU A 1 94 ? -7.223 9.411 24.125 1.00 83.00 94 GLU A O 1
ATOM 741 N N . TYR A 1 95 ? -9.077 10.270 23.207 1.00 82.75 95 TYR A N 1
ATOM 742 C CA . TYR A 1 95 ? -9.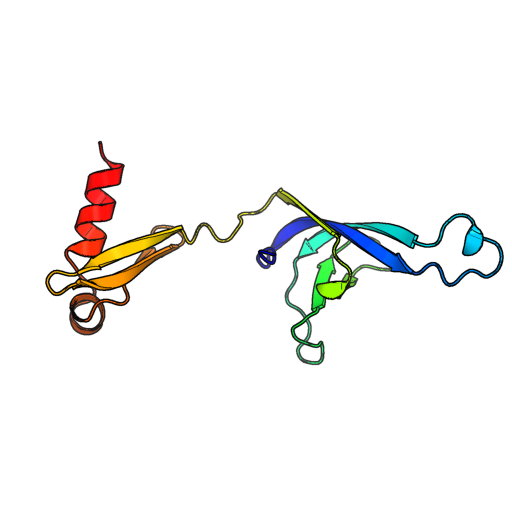612 8.993 22.738 1.00 82.75 95 TYR A CA 1
ATOM 743 C C . TYR A 1 95 ? -9.747 8.986 21.218 1.00 82.75 95 TYR A C 1
ATOM 745 O O . TYR A 1 95 ? -10.007 10.011 20.591 1.00 82.75 95 TYR A O 1
ATOM 753 N N . ILE A 1 96 ? -9.612 7.802 20.624 1.00 84.06 96 ILE A N 1
ATOM 754 C CA . ILE A 1 96 ? -9.708 7.603 19.178 1.00 84.06 96 ILE A CA 1
ATOM 755 C C . ILE A 1 96 ? -11.029 6.895 18.895 1.00 84.06 96 ILE A C 1
ATOM 757 O O . ILE A 1 96 ? -11.296 5.809 19.420 1.00 84.06 96 ILE A O 1
ATOM 761 N N . VAL A 1 97 ? -11.867 7.518 18.071 1.00 85.19 97 VAL A N 1
ATOM 762 C CA . VAL A 1 97 ? -13.076 6.904 17.520 1.00 85.19 97 VAL A CA 1
ATOM 763 C C . VAL A 1 97 ? -12.801 6.501 16.082 1.00 85.19 97 VAL A C 1
ATOM 765 O O . VAL A 1 97 ? -12.471 7.344 15.262 1.00 85.19 97 VAL A O 1
ATOM 768 N N . SER A 1 98 ? -12.950 5.221 15.772 1.00 83.69 98 SER A N 1
ATOM 769 C CA . SER A 1 98 ? -12.770 4.660 14.434 1.00 83.69 98 SER A CA 1
ATOM 770 C C . SER A 1 98 ? -14.138 4.282 13.871 1.00 83.69 98 SER A C 1
ATOM 772 O O . SER A 1 98 ? -14.888 3.557 14.525 1.00 83.69 98 SER A O 1
ATOM 774 N N . LEU A 1 99 ? -14.488 4.782 12.689 1.00 80.50 99 LEU A N 1
ATOM 775 C CA . LEU A 1 99 ? -15.737 4.460 11.995 1.00 80.50 99 LEU A CA 1
ATOM 776 C C . LEU A 1 99 ? -15.431 3.602 10.779 1.00 80.50 99 LEU A C 1
ATOM 778 O O . LEU A 1 99 ? -14.958 4.160 9.807 1.00 80.50 99 LEU A O 1
ATOM 782 N N . ARG A 1 100 ? -15.754 2.310 10.796 1.00 76.50 100 ARG A N 1
ATOM 783 C CA . ARG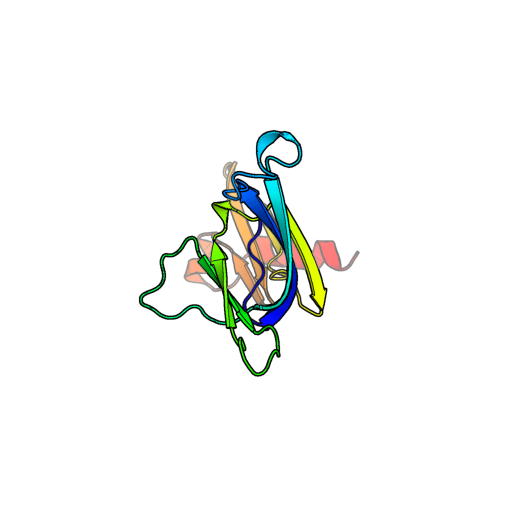 A 1 100 ? -15.542 1.392 9.669 1.00 76.50 100 ARG A CA 1
ATOM 784 C C . ARG A 1 100 ? -16.874 0.826 9.199 1.00 76.50 100 ARG A C 1
ATOM 786 O O . ARG A 1 100 ? -17.574 0.237 10.010 1.00 76.50 100 ARG A O 1
ATOM 793 N N . GLU A 1 101 ? -17.233 1.008 7.927 1.00 65.38 101 GLU A N 1
ATOM 794 C CA . GLU A 1 101 ? -18.442 0.412 7.315 1.00 65.38 101 GLU A CA 1
ATOM 795 C C . GLU A 1 101 ? -19.703 0.541 8.197 1.00 65.38 101 GLU A C 1
ATOM 797 O O . GLU A 1 101 ? -20.427 -0.419 8.438 1.00 65.38 101 GLU A O 1
ATOM 802 N N . ASN A 1 102 ? -19.944 1.749 8.728 1.00 71.94 102 ASN A N 1
ATOM 803 C CA . ASN A 1 102 ? -21.059 2.081 9.632 1.00 71.94 102 ASN A CA 1
ATOM 804 C C . ASN A 1 102 ? -20.957 1.547 11.083 1.00 71.94 102 ASN A C 1
ATOM 806 O O . ASN A 1 102 ? -21.808 1.856 11.922 1.00 71.94 102 ASN A O 1
ATOM 810 N N . HIS A 1 103 ? -19.892 0.823 11.424 1.00 79.12 103 HIS A N 1
ATOM 811 C CA . HIS A 1 103 ? -19.554 0.438 12.792 1.00 79.12 103 HIS A CA 1
ATOM 812 C C . HIS A 1 103 ? -18.639 1.472 13.449 1.00 79.12 103 HIS A C 1
ATOM 814 O O . HIS A 1 103 ? -17.578 1.816 12.934 1.00 79.12 103 HIS A O 1
ATOM 820 N N . TYR A 1 104 ? -19.040 1.946 14.627 1.00 83.69 104 TYR A N 1
ATOM 821 C CA . TYR A 1 104 ? -18.245 2.861 15.440 1.00 83.69 104 TYR A CA 1
ATOM 822 C C . TYR A 1 104 ? -17.524 2.085 16.541 1.00 83.69 104 TYR A C 1
ATOM 824 O O . TYR A 1 104 ? -18.157 1.340 17.286 1.00 83.69 104 TYR A O 1
ATOM 832 N N . SER A 1 105 ? -16.222 2.310 16.677 1.00 83.69 105 SER A N 1
ATOM 833 C CA . SER A 1 105 ? -15.391 1.792 17.762 1.00 83.69 105 SER A CA 1
ATOM 834 C C . SER A 1 105 ? -14.712 2.952 18.478 1.00 83.69 105 SER A C 1
ATOM 836 O O . SER A 1 105 ? -14.210 3.859 17.824 1.00 83.69 105 SER A O 1
ATOM 838 N N . CYS A 1 106 ? -14.702 2.963 19.809 1.00 86.19 106 CYS A N 1
ATOM 839 C CA . CYS A 1 106 ? -14.065 4.021 20.593 1.00 86.19 106 CYS A CA 1
ATOM 840 C C . CYS A 1 106 ? -13.126 3.421 21.640 1.00 86.19 106 CYS A C 1
ATOM 842 O O . CYS A 1 106 ? -13.506 2.496 22.350 1.00 86.19 106 CYS A O 1
ATOM 844 N N . THR A 1 107 ? -11.925 3.981 21.798 1.00 86.25 107 THR A N 1
ATOM 845 C CA . THR A 1 107 ? -10.948 3.515 22.802 1.00 86.25 107 THR A CA 1
ATOM 846 C C . THR A 1 107 ? -11.275 3.933 24.242 1.00 86.25 107 THR A C 1
ATOM 848 O O . THR A 1 107 ? -10.546 3.582 25.166 1.00 86.25 107 THR A O 1
ATOM 851 N N . CYS A 1 108 ? -12.362 4.679 24.468 1.00 84.19 108 CYS A N 1
ATOM 852 C CA . CYS A 1 108 ? -12.720 5.148 25.804 1.00 84.19 108 CYS A CA 1
ATOM 853 C C . CYS A 1 108 ? -13.188 4.013 26.729 1.00 84.19 108 CYS A C 1
ATOM 855 O O . CYS A 1 108 ? -13.811 3.036 26.307 1.00 84.19 108 CYS A O 1
ATOM 857 N N . VAL A 1 109 ? -12.962 4.205 28.029 1.00 83.88 109 VAL A N 1
ATOM 858 C CA . VAL A 1 109 ? -13.331 3.249 29.084 1.00 83.88 109 VAL A CA 1
ATOM 859 C C . VAL A 1 109 ? -14.824 2.896 29.030 1.00 83.88 109 VAL A C 1
ATOM 861 O O . VAL A 1 109 ? -15.185 1.725 29.083 1.00 83.88 109 VAL A O 1
ATOM 864 N N . GLY A 1 110 ? -15.699 3.887 28.824 1.00 82.00 110 GLY A N 1
ATOM 865 C CA . GLY A 1 110 ? -17.148 3.664 28.736 1.00 82.00 110 GLY A CA 1
ATOM 866 C C . GLY A 1 110 ? -17.571 2.751 27.578 1.00 82.00 110 GLY A C 1
ATOM 867 O O . GLY A 1 110 ? -18.479 1.939 27.742 1.00 82.00 110 GLY A O 1
ATOM 868 N N . PHE A 1 111 ? -16.879 2.820 26.436 1.00 85.81 111 PHE A N 1
ATOM 869 C CA . PHE A 1 111 ? -17.141 1.925 25.308 1.00 85.81 111 PHE A CA 1
ATOM 870 C C . PHE A 1 111 ? -16.667 0.498 25.602 1.00 85.81 111 PHE A C 1
ATOM 872 O O . PHE A 1 111 ? -17.388 -0.444 25.299 1.00 85.81 111 PHE A O 1
ATOM 879 N N . LYS A 1 112 ? -15.518 0.336 26.272 1.00 83.69 112 LYS A N 1
ATOM 880 C CA . LYS A 1 112 ? -14.982 -0.981 26.653 1.00 83.69 112 LYS A CA 1
ATOM 881 C C . LYS A 1 112 ? -15.911 -1.768 27.590 1.00 83.69 112 LYS A C 1
ATOM 883 O O . LYS A 1 112 ? -15.947 -2.988 27.500 1.00 83.69 112 LYS A O 1
ATOM 888 N N . PHE A 1 113 ? -16.645 -1.086 28.474 1.00 83.44 113 PHE A N 1
ATOM 889 C CA . PHE A 1 113 ? -17.543 -1.738 29.439 1.00 83.44 113 PHE A CA 1
ATOM 890 C C . PHE A 1 113 ? -18.992 -1.873 28.954 1.00 83.44 113 PHE A C 1
ATOM 892 O O . PHE A 1 113 ? -19.619 -2.893 29.218 1.00 83.44 113 PHE A O 1
ATOM 899 N N . ASN A 1 114 ? -19.526 -0.875 28.240 1.00 82.75 114 ASN A N 1
ATOM 900 C CA . ASN A 1 114 ? -20.956 -0.812 27.908 1.00 82.75 114 ASN A CA 1
ATOM 901 C C . ASN A 1 114 ? -21.256 -0.814 26.398 1.00 82.75 114 ASN A C 1
ATOM 903 O O . ASN A 1 114 ? -22.420 -0.696 26.014 1.00 82.75 114 ASN A O 1
ATOM 907 N N . ASN A 1 115 ? -20.238 -0.877 25.528 1.00 79.88 115 ASN A N 1
ATOM 908 C CA . ASN A 1 115 ? -20.350 -0.758 24.061 1.00 79.88 115 ASN A CA 1
ATOM 909 C C . ASN A 1 115 ? -21.093 0.506 23.570 1.00 79.88 115 ASN A C 1
ATOM 911 O O . ASN A 1 115 ? -21.497 0.601 22.411 1.00 79.88 115 ASN A O 1
ATOM 915 N N . LYS A 1 116 ? -21.281 1.501 24.447 1.00 81.25 116 LYS A N 1
ATOM 916 C CA . LYS A 1 116 ? -21.944 2.782 24.179 1.00 81.25 116 LYS A CA 1
ATOM 917 C C . LYS A 1 116 ? -21.159 3.894 24.863 1.00 81.25 116 LYS A C 1
ATOM 919 O O . LYS A 1 116 ? -20.763 3.757 26.018 1.00 81.25 116 LYS A O 1
ATOM 924 N N . CYS A 1 117 ? -20.923 5.000 24.163 1.00 86.62 117 CYS A N 1
ATOM 925 C CA . CYS A 1 117 ? -20.259 6.161 24.743 1.00 86.62 117 CYS A CA 1
ATOM 926 C C . CYS A 1 117 ? -20.755 7.473 24.128 1.00 86.62 117 CYS A C 1
ATOM 928 O O . CYS A 1 117 ? -21.062 7.540 22.935 1.00 86.62 117 CYS A O 1
ATOM 930 N N . LYS A 1 118 ? -20.727 8.536 24.941 1.00 84.25 118 LYS A N 1
ATOM 931 C CA . LYS A 1 118 ? -21.094 9.899 24.527 1.00 84.25 118 LYS A CA 1
ATOM 932 C C . LYS A 1 118 ? -20.251 10.409 23.352 1.00 84.25 118 LYS A C 1
ATOM 934 O O . LYS A 1 118 ? -20.720 11.215 22.560 1.00 84.25 118 LYS A O 1
ATOM 939 N N . HIS A 1 119 ? -19.016 9.921 23.216 1.00 81.50 119 HIS A N 1
ATOM 940 C CA . HIS A 1 119 ? -18.111 10.305 22.134 1.00 81.50 119 HIS A CA 1
ATOM 941 C C . HIS A 1 119 ? -18.625 9.880 20.749 1.00 81.50 119 HIS A C 1
ATOM 943 O O . HIS A 1 119 ? -18.591 10.669 19.807 1.00 81.50 119 HIS A O 1
ATOM 949 N N . ILE A 1 120 ? -19.139 8.651 20.621 1.00 84.44 120 ILE A N 1
ATOM 950 C CA . ILE A 1 120 ? -19.717 8.157 19.361 1.00 84.44 120 ILE A CA 1
ATOM 951 C C . ILE A 1 120 ? -21.018 8.901 19.047 1.00 84.44 120 ILE A C 1
ATOM 953 O O . ILE A 1 120 ? -21.258 9.260 17.896 1.00 84.44 120 ILE A O 1
ATOM 957 N N . GLU A 1 121 ? -21.849 9.152 20.060 1.00 84.31 121 GLU A N 1
ATOM 958 C CA . GLU A 1 121 ? -23.095 9.912 19.902 1.00 84.31 121 GLU A CA 1
ATOM 959 C C . GLU A 1 121 ? -22.833 11.352 19.447 1.00 84.31 121 GLU A C 1
ATOM 961 O O . GLU A 1 121 ? -23.497 11.828 18.527 1.00 84.31 121 GLU A O 1
ATOM 966 N N . GLY A 1 122 ? -21.810 12.009 20.004 1.00 82.25 122 GLY A N 1
ATOM 967 C CA . GLY A 1 122 ? -21.368 13.334 19.564 1.00 82.25 122 GLY A CA 1
ATOM 968 C C . GLY A 1 122 ? -20.983 13.362 18.082 1.00 82.25 122 GLY A C 1
ATOM 969 O O . GLY A 1 122 ? -21.440 14.232 17.345 1.00 82.25 122 GLY A O 1
ATOM 970 N N . ILE A 1 123 ? -20.227 12.364 17.612 1.00 82.94 123 ILE A N 1
ATOM 971 C CA . ILE A 1 123 ? -19.836 12.254 16.195 1.00 82.94 123 ILE A CA 1
ATOM 972 C C . ILE A 1 123 ? -21.043 11.955 15.292 1.00 82.94 123 ILE A C 1
ATOM 974 O O . ILE A 1 123 ? -21.132 12.490 14.187 1.00 82.94 123 ILE A O 1
ATOM 978 N N . LYS A 1 124 ? -21.989 11.117 15.737 1.00 81.69 124 LYS A N 1
ATOM 979 C CA . LYS A 1 124 ? -23.226 10.836 14.985 1.00 81.69 124 LYS A CA 1
ATOM 980 C C . LYS A 1 124 ? -24.101 12.080 14.829 1.00 81.69 124 LYS A C 1
ATOM 982 O O . LYS A 1 124 ? -24.661 12.277 13.755 1.00 81.69 124 LYS A O 1
ATOM 987 N N . ASN A 1 125 ? -24.196 12.909 15.867 1.00 78.62 125 ASN A N 1
ATOM 988 C CA . ASN A 1 125 ? -24.956 14.158 15.820 1.00 78.62 125 ASN A CA 1
ATOM 989 C C . ASN A 1 125 ? -24.272 15.218 14.950 1.00 78.62 125 ASN A C 1
ATOM 991 O O . ASN A 1 125 ? -24.948 15.861 14.156 1.00 78.62 125 ASN A O 1
ATOM 995 N N . ALA A 1 126 ? -22.942 15.341 15.016 1.00 72.38 126 ALA A N 1
ATOM 996 C CA . ALA A 1 126 ? -22.186 16.281 14.184 1.00 72.38 126 ALA A CA 1
ATOM 997 C C . ALA A 1 126 ? -22.318 16.011 12.672 1.00 72.38 126 ALA A C 1
ATOM 999 O O . ALA A 1 126 ? -22.207 16.933 11.879 1.00 72.38 126 ALA A O 1
ATOM 1000 N N . LYS A 1 127 ? -22.573 14.759 12.265 1.00 63.12 127 LYS A N 1
ATOM 1001 C CA . LYS A 1 127 ? -22.803 14.389 10.856 1.00 63.12 127 LYS A CA 1
ATOM 1002 C C . LYS A 1 127 ? -24.234 14.625 10.350 1.00 63.12 127 LYS A C 1
ATOM 1004 O O . LYS A 1 127 ? -24.470 14.436 9.162 1.00 63.12 127 LYS A O 1
ATOM 1009 N N . LYS A 1 128 ? -25.194 14.931 11.231 1.00 58.91 128 LYS A N 1
ATOM 1010 C CA . LYS A 1 128 ? -26.612 15.144 10.876 1.00 58.91 128 LYS A CA 1
ATOM 1011 C C . LYS A 1 128 ? -26.982 16.618 10.675 1.00 58.91 128 LYS A C 1
ATOM 1013 O O . LYS A 1 128 ? -28.129 16.881 10.323 1.00 58.91 128 LYS A O 1
ATOM 1018 N N . SER A 1 129 ? -26.052 17.536 10.930 1.00 46.12 129 SER A N 1
ATOM 1019 C CA . SER A 1 129 ? -26.206 18.974 10.689 1.00 46.12 129 SER A CA 1
ATOM 1020 C C . SER A 1 129 ? -25.519 19.381 9.397 1.00 46.12 129 SER A C 1
ATOM 1022 O O . SER A 1 129 ? -25.943 20.429 8.870 1.00 46.12 129 SER A O 1
#

Sequence (129 aa):
MQLPTIGSHVEVTTESVNTNYFTMLDMPFVRNIIKGIVVKSPTWLEADYFTIKTGNKDFPMSMVSSKRVKDIKIIQGSTDDTKHFTVKGSKGDEYIVSLRENHYSCTCVGFKFNNKCKHIEGIKNAKKS

Radius of gyration: 21.03 Å; chains: 1; bounding box: 52×36×53 Å